Protein AF-A0A7S0IY74-F1 (afdb_monomer_lite)

Sequence (131 aa):
PPPSPPPHVLFPPRPPSPPGTPTDGAAARLLAALEGKSVPFRRLKSTAADSCTVESPAAACWEPSEVYTWEDMVAALAKMATAGVAGLTFYAGADGEQSELYGLANLAAFISQTMQETIQYDACDENNWSN

Foldseek 3Di:
DDDDDDDDDPDDPDDPDDPDDQPVQLLVLLLVVCPPDFDFQWAFDPPADPPDDPPDDCVRTIDGQPQDGPVVVSVVLSCQRHPNDPPHHQCQADDDPCSNVSNVVSSVVVVVVCSVQDRRHSDPDGDPPDD

Structure (mmCIF, N/CA/C/O backbone):
data_AF-A0A7S0IY74-F1
#
_entry.id   AF-A0A7S0IY74-F1
#
loop_
_atom_site.group_PDB
_atom_site.id
_atom_site.type_symbol
_atom_site.label_atom_id
_atom_site.label_alt_id
_atom_site.label_comp_id
_atom_site.label_asym_id
_atom_site.label_entity_id
_atom_site.label_seq_id
_atom_site.pdbx_PDB_ins_code
_atom_site.Cartn_x
_atom_site.Cartn_y
_atom_site.Cartn_z
_atom_site.occupancy
_atom_site.B_iso_or_equiv
_atom_site.auth_seq_id
_atom_site.auth_comp_id
_atom_site.auth_asym_id
_atom_site.auth_atom_id
_atom_site.pdbx_PDB_model_num
ATOM 1 N N . PRO A 1 1 ? 19.538 -41.159 47.028 1.00 54.03 1 PRO A N 1
ATOM 2 C CA . PRO A 1 1 ? 19.250 -39.708 46.905 1.00 54.03 1 PRO A CA 1
ATOM 3 C C . PRO A 1 1 ? 18.385 -39.429 45.665 1.00 54.03 1 PRO A C 1
ATOM 5 O O . PRO A 1 1 ? 18.735 -39.920 44.594 1.00 54.03 1 PRO A O 1
ATOM 8 N N . PRO A 1 2 ? 17.250 -38.719 45.792 1.00 56.03 2 PRO A N 1
ATOM 9 C CA . PRO A 1 2 ? 16.470 -38.303 44.629 1.00 56.03 2 PRO A CA 1
ATOM 10 C C . PRO A 1 2 ? 17.221 -37.210 43.841 1.00 56.03 2 PRO A C 1
ATOM 12 O O . PRO A 1 2 ? 17.995 -36.461 44.444 1.00 56.03 2 PRO A O 1
ATOM 15 N N . PRO A 1 3 ? 17.034 -37.120 42.511 1.00 61.78 3 PRO A N 1
ATOM 16 C CA . PRO A 1 3 ? 17.658 -36.079 41.700 1.00 61.78 3 PRO A CA 1
ATOM 17 C C . PRO A 1 3 ? 17.065 -34.700 42.021 1.00 61.78 3 PRO A C 1
ATOM 19 O O . PRO A 1 3 ? 15.861 -34.563 42.240 1.00 61.78 3 PRO A O 1
ATOM 22 N N . SER A 1 4 ? 17.926 -33.682 42.046 1.00 63.81 4 SER A N 1
ATOM 23 C CA . SER A 1 4 ? 17.533 -32.289 42.273 1.00 63.81 4 SER A CA 1
ATOM 24 C C . SER A 1 4 ? 16.644 -31.761 41.135 1.00 63.81 4 SER A C 1
ATOM 26 O O . SER A 1 4 ? 16.897 -32.090 39.973 1.00 63.81 4 SER A O 1
ATOM 28 N N . PRO A 1 5 ? 15.631 -30.927 41.437 1.00 69.88 5 PRO A N 1
ATOM 29 C CA . PRO A 1 5 ? 14.782 -30.319 40.418 1.00 69.88 5 PRO A CA 1
ATOM 30 C C . PRO A 1 5 ? 15.575 -29.339 39.532 1.00 69.88 5 PRO A C 1
ATOM 32 O O . PRO A 1 5 ? 16.541 -28.729 40.002 1.00 69.88 5 PRO A O 1
ATOM 35 N N . PRO A 1 6 ? 15.180 -29.172 38.256 1.00 66.56 6 PRO A N 1
ATOM 36 C CA . PRO A 1 6 ? 15.831 -28.236 37.350 1.00 66.56 6 PRO A CA 1
ATOM 37 C C . PRO A 1 6 ? 15.600 -26.782 37.799 1.00 66.56 6 PRO A C 1
ATOM 39 O O . PRO A 1 6 ? 14.567 -26.478 38.402 1.00 66.56 6 PRO A O 1
ATOM 42 N N . PRO A 1 7 ? 16.538 -25.866 37.507 1.00 65.25 7 PRO A N 1
ATOM 43 C CA . PRO A 1 7 ? 16.397 -24.460 37.861 1.00 65.25 7 PRO A CA 1
ATOM 44 C C . PRO A 1 7 ? 15.213 -23.824 37.120 1.00 65.25 7 PRO A C 1
ATOM 46 O O . PRO A 1 7 ? 15.036 -24.013 35.916 1.00 65.25 7 PRO A O 1
ATOM 49 N N . HIS A 1 8 ? 14.411 -23.043 37.845 1.00 59.47 8 HIS A N 1
ATOM 50 C CA . HIS A 1 8 ? 13.347 -22.232 37.262 1.00 59.47 8 HIS A CA 1
ATOM 51 C C . HIS A 1 8 ? 13.963 -21.162 36.356 1.00 59.47 8 HIS A C 1
ATOM 53 O O . HIS A 1 8 ? 14.597 -20.221 36.831 1.00 59.47 8 HIS A O 1
ATOM 59 N N . VAL A 1 9 ? 13.777 -21.305 35.045 1.00 63.25 9 VAL A N 1
ATOM 60 C CA . VAL A 1 9 ? 14.106 -20.254 34.083 1.00 63.25 9 VAL A CA 1
ATOM 61 C C . VAL A 1 9 ? 13.116 -19.113 34.313 1.00 63.25 9 VAL A C 1
ATOM 63 O O . VAL A 1 9 ? 11.921 -19.256 34.056 1.00 63.25 9 VAL A O 1
ATOM 66 N N . LEU A 1 10 ? 13.598 -17.995 34.855 1.00 60.81 10 LEU A N 1
ATOM 67 C CA . LEU A 1 10 ? 12.830 -16.756 34.925 1.00 60.81 10 LEU A CA 1
ATOM 68 C C . LEU A 1 10 ? 12.643 -16.260 33.491 1.00 60.81 10 LEU A C 1
ATOM 70 O O . LEU A 1 10 ? 13.571 -15.726 32.885 1.00 60.81 10 LEU A O 1
ATOM 74 N N . PHE A 1 11 ? 11.459 -16.482 32.926 1.00 60.38 11 PHE A N 1
ATOM 75 C CA . PHE A 1 11 ? 11.108 -15.877 31.649 1.00 60.38 11 PHE A CA 1
ATOM 76 C C . PHE A 1 11 ? 11.124 -14.348 31.805 1.00 60.38 11 PHE A C 1
ATOM 78 O O . PHE A 1 11 ? 10.612 -13.839 32.809 1.00 60.38 11 PHE A O 1
ATOM 85 N N . PRO A 1 12 ? 11.698 -13.603 30.844 1.00 67.12 12 PRO A N 1
ATOM 86 C CA . PRO A 1 12 ? 11.580 -12.153 30.835 1.00 67.12 12 PRO A CA 1
ATOM 87 C C . PRO A 1 12 ? 10.094 -11.758 30.817 1.00 67.12 12 PRO A C 1
ATOM 89 O O . PRO A 1 12 ? 9.268 -12.502 30.271 1.00 67.12 12 PRO A O 1
ATOM 92 N N . PRO A 1 13 ? 9.727 -10.608 31.412 1.00 57.59 13 PRO A N 1
ATOM 93 C CA . PRO A 1 13 ? 8.358 -10.124 31.356 1.00 57.59 13 PRO A CA 1
ATOM 94 C C . PRO A 1 13 ? 7.922 -10.033 29.893 1.00 57.59 13 PRO A C 1
ATOM 96 O O . PRO A 1 13 ? 8.645 -9.510 29.043 1.00 57.59 13 PRO A O 1
ATOM 99 N N . ARG A 1 14 ? 6.742 -10.592 29.606 1.00 54.41 14 ARG A N 1
ATOM 100 C CA . ARG A 1 14 ? 6.108 -10.510 28.291 1.00 54.41 14 ARG A CA 1
ATOM 101 C C . ARG A 1 14 ? 6.087 -9.031 27.859 1.00 54.41 14 ARG A C 1
ATOM 103 O O . ARG A 1 14 ? 5.721 -8.194 28.689 1.00 54.41 14 ARG A O 1
ATOM 110 N N . PRO A 1 15 ? 6.461 -8.705 26.607 1.00 63.72 15 PRO A N 1
ATOM 111 C CA . PRO A 1 15 ? 6.286 -7.361 26.068 1.00 63.72 15 PRO A CA 1
ATOM 112 C C . PRO A 1 15 ? 4.856 -6.873 26.325 1.00 63.72 15 PRO A C 1
ATOM 114 O O . PRO A 1 15 ? 3.940 -7.705 26.332 1.00 63.72 15 PRO A O 1
ATOM 117 N N . PRO A 1 16 ? 4.638 -5.565 26.545 1.00 53.97 16 PRO A N 1
ATOM 118 C CA . PRO A 1 16 ? 3.288 -5.042 26.688 1.00 53.97 16 PRO A CA 1
ATOM 119 C C . PRO A 1 16 ? 2.448 -5.507 25.498 1.00 53.97 16 PRO A C 1
ATOM 121 O O . PRO A 1 16 ? 2.877 -5.408 24.347 1.00 53.97 16 PRO A O 1
ATOM 124 N N . SER A 1 17 ? 1.275 -6.068 25.794 1.00 49.03 17 SER A N 1
ATOM 125 C CA . SER A 1 17 ? 0.297 -6.408 24.768 1.00 49.03 17 SER A CA 1
ATOM 126 C C . SER A 1 17 ? 0.054 -5.171 23.896 1.00 49.03 17 SER A C 1
ATOM 128 O O . SER A 1 17 ? -0.056 -4.072 24.454 1.00 49.03 17 SER A O 1
ATOM 130 N N . PRO A 1 18 ? -0.033 -5.318 22.561 1.00 54.75 18 PRO A N 1
ATOM 131 C CA . PRO A 1 18 ? -0.467 -4.232 21.692 1.00 54.75 18 PRO A CA 1
ATOM 132 C C . PRO A 1 18 ? -1.762 -3.606 22.237 1.00 54.75 18 PRO A C 1
ATOM 134 O O . PRO A 1 18 ? -2.570 -4.332 22.833 1.00 54.75 18 PRO A O 1
ATOM 137 N N . PRO A 1 19 ? -1.971 -2.286 22.071 1.00 55.66 19 PRO A N 1
ATOM 138 C CA . PRO A 1 19 ? -3.225 -1.643 22.446 1.00 55.66 19 PRO A CA 1
ATOM 139 C C . PRO A 1 19 ? -4.401 -2.400 21.823 1.00 55.66 19 PRO A C 1
ATOM 141 O O . PRO A 1 19 ? -4.253 -2.983 20.750 1.00 55.66 19 PRO A O 1
ATOM 144 N N . GLY A 1 20 ? -5.525 -2.421 22.544 1.00 47.25 20 GLY A N 1
ATOM 145 C CA . GLY A 1 20 ? -6.701 -3.236 22.246 1.00 47.25 20 GLY A CA 1
ATOM 146 C C . GLY A 1 20 ? -7.199 -3.152 20.804 1.00 47.25 20 GLY A C 1
ATOM 147 O O . GLY A 1 20 ? -6.823 -2.261 20.049 1.00 47.25 20 GLY A O 1
ATOM 148 N N . THR A 1 21 ? -8.047 -4.128 20.477 1.00 48.59 21 THR A N 1
ATOM 149 C CA . THR A 1 21 ? -8.848 -4.310 19.258 1.00 48.59 21 THR A CA 1
ATOM 150 C C . THR A 1 21 ? -8.933 -3.056 18.383 1.00 48.59 21 THR A C 1
ATOM 152 O O . THR A 1 21 ? -9.274 -2.003 18.933 1.00 48.59 21 THR A O 1
ATOM 155 N N . PRO A 1 22 ? -8.684 -3.148 17.056 1.00 50.19 22 PRO A N 1
ATOM 156 C CA . PRO A 1 22 ? -8.890 -2.038 16.138 1.00 50.19 22 PRO A CA 1
ATOM 157 C C . PRO A 1 22 ? -10.187 -1.340 16.488 1.00 50.19 22 PRO A C 1
ATOM 159 O O . PRO A 1 22 ? -11.256 -1.946 16.531 1.00 50.19 22 PRO A O 1
ATOM 162 N N . THR A 1 23 ? -10.072 -0.070 16.832 1.00 56.03 23 THR A N 1
ATOM 163 C CA . THR A 1 23 ? -11.251 0.759 16.891 1.00 56.03 23 THR A CA 1
ATOM 164 C C . THR A 1 23 ? -11.687 0.908 15.444 1.00 56.03 23 THR A C 1
ATOM 166 O O . THR A 1 23 ? -10.962 1.491 14.637 1.00 56.03 23 THR A O 1
ATOM 169 N N . ASP A 1 24 ? -12.826 0.308 15.091 1.00 64.19 24 ASP A N 1
ATOM 170 C CA . ASP A 1 24 ? -13.365 0.287 13.724 1.00 64.19 24 ASP A CA 1
ATOM 171 C C . ASP A 1 24 ? -13.325 1.677 13.056 1.00 64.19 24 ASP A C 1
ATOM 173 O O . ASP A 1 24 ? -13.164 1.785 11.841 1.00 64.19 24 ASP A O 1
ATOM 177 N N . GLY A 1 25 ? -13.388 2.755 13.848 1.00 86.62 25 GLY A N 1
ATOM 178 C CA . GLY A 1 25 ? -13.253 4.135 13.393 1.00 86.62 25 GLY A CA 1
ATOM 179 C C . GLY A 1 25 ? -11.909 4.475 12.737 1.00 86.62 25 GLY A C 1
ATOM 180 O O . GLY A 1 25 ? -11.905 5.074 11.661 1.00 86.62 25 GLY A O 1
ATOM 181 N N . ALA A 1 26 ? -10.767 4.121 13.333 1.00 91.06 26 ALA A N 1
ATOM 182 C CA . ALA A 1 26 ? -9.448 4.420 12.759 1.00 91.06 26 ALA A CA 1
ATOM 183 C C . ALA A 1 26 ? -9.201 3.625 11.465 1.00 91.06 26 ALA A C 1
ATOM 185 O O . ALA A 1 26 ? -8.750 4.183 10.462 1.00 91.06 26 ALA A O 1
ATOM 186 N N . ALA A 1 27 ? -9.574 2.341 11.457 1.00 92.06 27 ALA A N 1
ATOM 187 C CA . ALA A 1 27 ? -9.498 1.497 10.265 1.00 92.06 27 ALA A CA 1
ATOM 188 C C . ALA A 1 27 ? -10.388 2.034 9.130 1.00 92.06 27 ALA A C 1
ATOM 190 O O . ALA A 1 27 ? -9.930 2.159 7.994 1.00 92.06 27 ALA A O 1
ATOM 191 N N . ALA A 1 28 ? -11.632 2.423 9.433 1.00 92.38 28 ALA A N 1
ATOM 192 C CA . ALA A 1 28 ? -12.545 2.997 8.448 1.00 92.38 28 ALA A CA 1
ATOM 193 C C . ALA A 1 28 ? -12.021 4.316 7.860 1.00 92.38 28 ALA A C 1
ATOM 195 O O . ALA A 1 28 ? -12.086 4.512 6.647 1.00 92.38 28 ALA A O 1
ATOM 196 N N . ARG A 1 29 ? -11.457 5.203 8.691 1.00 93.50 29 ARG A N 1
ATOM 197 C CA . ARG A 1 29 ? -10.864 6.468 8.222 1.00 93.50 29 ARG A CA 1
ATOM 198 C C . ARG A 1 29 ? -9.650 6.237 7.329 1.00 93.50 29 ARG A C 1
ATOM 200 O O . ARG A 1 29 ? -9.528 6.913 6.312 1.00 93.50 29 ARG A O 1
ATOM 207 N N . LEU A 1 30 ? -8.792 5.270 7.663 1.00 94.94 30 LEU A N 1
ATOM 208 C CA . LEU A 1 30 ? -7.679 4.878 6.797 1.00 94.94 30 LEU A CA 1
ATOM 209 C C . LEU A 1 30 ? -8.183 4.381 5.437 1.00 94.94 30 LEU A C 1
ATOM 211 O O . LEU A 1 30 ? -7.703 4.845 4.408 1.00 94.94 30 LEU A O 1
ATOM 215 N N . LEU A 1 31 ? -9.162 3.474 5.416 1.00 94.94 31 LEU A N 1
ATOM 216 C CA . LEU A 1 31 ? -9.702 2.937 4.163 1.00 94.94 31 LEU A CA 1
ATOM 217 C C . LEU A 1 31 ? -10.381 4.021 3.317 1.00 94.94 31 LEU A C 1
ATOM 219 O O . LEU A 1 31 ? -10.134 4.089 2.115 1.00 94.94 31 LEU A O 1
ATOM 223 N N . ALA A 1 32 ? -11.142 4.922 3.941 1.00 94.56 32 ALA A N 1
ATOM 224 C CA . ALA A 1 32 ? -11.714 6.085 3.265 1.00 94.56 32 ALA A CA 1
ATOM 225 C C . ALA A 1 32 ? -10.623 7.014 2.704 1.00 94.56 32 ALA A C 1
ATOM 227 O O . ALA A 1 32 ? -10.736 7.512 1.588 1.00 94.56 32 ALA A O 1
ATOM 228 N N . ALA A 1 33 ? -9.522 7.209 3.437 1.00 94.88 33 ALA A N 1
ATOM 229 C CA . ALA A 1 33 ? -8.391 8.000 2.962 1.00 94.88 33 ALA A CA 1
ATOM 230 C C . ALA A 1 33 ? -7.663 7.358 1.769 1.00 94.88 33 ALA A C 1
ATOM 232 O O . ALA A 1 33 ? -6.942 8.065 1.069 1.00 94.88 33 ALA A O 1
ATOM 233 N N . LEU A 1 34 ? -7.824 6.055 1.524 1.00 96.12 34 LEU A N 1
ATOM 234 C CA . LEU A 1 34 ? -7.238 5.346 0.380 1.00 96.12 34 LEU A CA 1
ATOM 235 C C . LEU A 1 34 ? -8.192 5.252 -0.818 1.00 96.12 34 LEU A C 1
ATOM 237 O O . LEU A 1 34 ? -7.751 4.918 -1.919 1.00 96.12 34 LEU A O 1
ATOM 241 N N . GLU A 1 35 ? -9.473 5.569 -0.632 1.00 95.00 35 GLU A N 1
ATOM 242 C CA . GLU A 1 35 ? -10.486 5.484 -1.678 1.00 95.00 35 GLU A CA 1
ATOM 243 C C . GLU A 1 35 ? -10.131 6.376 -2.879 1.00 95.00 35 GLU A C 1
ATOM 245 O O . GLU A 1 35 ? -9.692 7.521 -2.744 1.00 95.00 35 GLU A O 1
ATOM 250 N N . GLY A 1 36 ? -10.264 5.821 -4.086 1.00 93.38 36 GLY A N 1
ATOM 251 C CA . GLY A 1 36 ? -9.927 6.509 -5.336 1.00 93.38 36 GLY A CA 1
ATOM 252 C C . GLY A 1 36 ? -8.430 6.748 -5.569 1.00 93.38 36 GLY A C 1
ATOM 253 O O . GLY A 1 36 ? -8.064 7.301 -6.608 1.00 93.38 36 GLY A O 1
ATOM 254 N N . LYS A 1 37 ? -7.542 6.336 -4.652 1.00 95.38 37 LYS A N 1
ATOM 255 C CA . LYS A 1 37 ? -6.093 6.384 -4.879 1.00 95.38 37 LYS A CA 1
ATOM 256 C C . LYS A 1 37 ? -5.642 5.164 -5.666 1.00 95.38 37 LYS A C 1
ATOM 258 O O . LYS A 1 37 ? -6.123 4.057 -5.450 1.00 95.38 37 LYS A O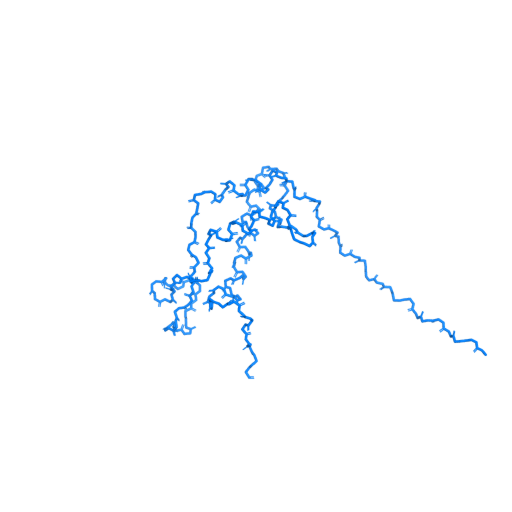 1
ATOM 263 N N . SER A 1 38 ? -4.661 5.378 -6.534 1.00 94.12 38 SER A N 1
ATOM 264 C CA . SER A 1 38 ? -3.972 4.322 -7.267 1.00 94.12 38 SER A CA 1
ATOM 265 C C . SER A 1 38 ? -2.476 4.590 -7.226 1.00 94.12 38 SER A C 1
ATOM 267 O O . SER A 1 38 ? -2.012 5.584 -7.788 1.00 94.12 38 SER A O 1
ATOM 269 N N . VAL A 1 39 ? -1.724 3.714 -6.560 1.00 91.12 39 VAL A N 1
ATOM 270 C CA . VAL A 1 39 ? -0.261 3.803 -6.472 1.00 91.12 39 VAL A CA 1
ATOM 271 C C . VAL A 1 39 ? 0.339 2.631 -7.247 1.00 91.12 39 VAL A C 1
ATOM 273 O O . VAL A 1 39 ? 0.269 1.503 -6.772 1.00 91.12 39 VAL A O 1
ATOM 276 N N . PRO A 1 40 ? 0.909 2.844 -8.445 1.00 90.75 40 PRO A N 1
ATOM 277 C CA . PRO A 1 40 ? 1.472 1.742 -9.212 1.00 90.75 40 PRO A CA 1
ATOM 278 C C . PRO A 1 40 ? 2.723 1.206 -8.513 1.00 90.75 40 PRO A C 1
ATOM 280 O O . PRO A 1 40 ? 3.723 1.921 -8.405 1.00 90.75 40 PRO A O 1
ATOM 283 N N . PHE A 1 41 ? 2.684 -0.057 -8.087 1.00 93.81 41 PHE A N 1
ATOM 284 C CA . PHE A 1 41 ? 3.895 -0.768 -7.702 1.00 93.81 41 PHE A CA 1
ATOM 285 C C . PHE A 1 41 ? 4.755 -1.031 -8.931 1.00 93.81 41 PHE A C 1
ATOM 287 O O . PHE A 1 41 ? 4.260 -1.262 -10.040 1.00 93.81 41 PHE A O 1
ATOM 294 N N . ARG A 1 42 ? 6.065 -0.931 -8.738 1.00 93.25 42 ARG A N 1
ATOM 295 C CA . ARG A 1 42 ? 7.043 -1.026 -9.811 1.00 93.25 42 ARG A CA 1
ATOM 296 C C . ARG A 1 42 ? 8.151 -1.974 -9.413 1.00 93.25 42 ARG A C 1
ATOM 298 O O . ARG A 1 42 ? 8.602 -1.924 -8.277 1.00 93.25 42 ARG A O 1
ATOM 305 N N . ARG A 1 43 ? 8.621 -2.760 -10.370 1.00 93.31 43 ARG A N 1
ATOM 306 C CA . ARG A 1 43 ? 9.806 -3.605 -10.238 1.00 93.31 43 ARG A CA 1
ATOM 307 C C . ARG A 1 43 ? 10.986 -3.006 -10.988 1.00 93.31 43 ARG A C 1
ATOM 309 O O . ARG A 1 43 ? 10.794 -2.195 -11.903 1.00 93.31 43 ARG A O 1
ATOM 316 N N . LEU A 1 44 ? 12.194 -3.407 -10.616 1.00 93.44 44 LEU A N 1
ATOM 317 C CA . LEU A 1 44 ? 13.378 -3.125 -11.415 1.00 93.44 44 LEU A CA 1
ATOM 318 C C . LEU A 1 44 ? 13.263 -3.855 -12.749 1.00 93.44 44 LEU A C 1
ATOM 320 O O . LEU A 1 44 ? 12.871 -5.020 -12.816 1.00 93.44 44 LEU A O 1
ATOM 324 N N . LYS A 1 45 ? 13.637 -3.169 -13.824 1.00 92.81 45 LYS A N 1
ATOM 325 C CA . LYS A 1 45 ? 13.802 -3.821 -15.122 1.00 92.81 45 LYS A CA 1
ATOM 326 C C . LYS A 1 45 ? 14.936 -4.834 -15.035 1.00 92.81 45 LYS A C 1
ATOM 328 O O . LYS A 1 45 ? 15.963 -4.559 -14.423 1.00 92.81 45 LYS A O 1
ATOM 333 N N . SER A 1 46 ? 14.830 -5.927 -15.781 1.00 88.69 46 SER A N 1
ATOM 334 C CA . SER A 1 46 ? 15.946 -6.870 -15.958 1.00 88.69 46 SER A CA 1
ATOM 335 C C . SER A 1 46 ? 17.198 -6.225 -16.574 1.00 88.69 46 SER A C 1
ATOM 337 O O . SER A 1 46 ? 18.301 -6.738 -16.423 1.00 88.69 46 SER A O 1
ATOM 339 N N . THR A 1 47 ? 17.035 -5.088 -17.256 1.00 90.00 47 THR A N 1
ATOM 340 C CA . THR A 1 47 ? 18.118 -4.282 -17.840 1.00 90.00 47 THR A CA 1
ATOM 341 C C . THR A 1 47 ? 18.513 -3.077 -16.982 1.00 90.00 47 THR A C 1
ATOM 343 O O . THR A 1 47 ? 19.220 -2.195 -17.474 1.00 90.00 47 THR A O 1
ATOM 346 N N . ALA A 1 48 ? 17.989 -2.954 -15.761 1.00 89.19 48 ALA A N 1
ATOM 347 C CA . ALA A 1 48 ? 18.352 -1.867 -14.860 1.00 89.19 48 ALA A CA 1
ATOM 348 C C . ALA A 1 48 ? 19.840 -1.972 -14.491 1.00 89.19 48 ALA A C 1
ATOM 350 O O . ALA A 1 48 ? 20.365 -3.063 -14.288 1.00 89.19 48 ALA A O 1
ATOM 351 N N . ALA A 1 49 ? 20.525 -0.831 -14.431 1.00 87.81 49 ALA A N 1
ATOM 352 C CA . ALA A 1 49 ? 21.906 -0.784 -13.965 1.00 87.81 49 ALA A CA 1
ATOM 353 C C . ALA A 1 49 ? 21.961 -0.861 -12.432 1.00 87.81 49 ALA A C 1
ATOM 355 O O . ALA A 1 49 ? 21.037 -0.404 -11.763 1.00 87.81 49 ALA A O 1
ATOM 356 N N . ASP A 1 50 ? 23.090 -1.307 -11.876 1.00 86.19 50 ASP A N 1
ATOM 357 C CA . ASP A 1 50 ? 23.317 -1.383 -10.420 1.00 86.19 50 ASP A CA 1
ATOM 358 C C . ASP A 1 50 ? 23.199 -0.024 -9.703 1.00 86.19 50 ASP A C 1
ATOM 360 O O . ASP A 1 50 ? 23.023 0.043 -8.490 1.00 86.19 50 ASP A O 1
ATOM 364 N N . SER A 1 51 ? 23.302 1.082 -10.446 1.00 88.88 51 SER A N 1
ATOM 365 C CA . SER A 1 51 ? 23.115 2.440 -9.926 1.00 88.88 51 SER A CA 1
ATOM 366 C C . SER A 1 51 ? 21.649 2.860 -9.797 1.00 88.88 51 SER A C 1
ATOM 368 O O . SER A 1 51 ? 21.381 3.962 -9.315 1.00 88.88 51 SER A O 1
ATOM 370 N N . CYS A 1 52 ? 20.701 2.030 -10.236 1.00 89.75 52 CYS A N 1
ATOM 371 C CA . CYS A 1 52 ? 19.281 2.294 -10.070 1.00 89.75 52 CYS A CA 1
ATOM 372 C C . CYS A 1 52 ? 18.903 2.244 -8.585 1.00 89.75 52 CYS A C 1
ATOM 374 O O . CYS A 1 52 ? 19.086 1.248 -7.893 1.00 89.75 52 CYS A O 1
ATOM 376 N N . THR A 1 53 ? 18.339 3.345 -8.108 1.00 85.56 53 THR A N 1
ATOM 377 C CA . THR A 1 53 ? 17.835 3.528 -6.745 1.00 85.56 53 THR A CA 1
ATOM 378 C C . THR A 1 53 ? 16.339 3.831 -6.763 1.00 85.56 53 THR A C 1
ATOM 380 O O . THR A 1 53 ? 15.759 4.105 -7.818 1.00 85.56 53 THR A O 1
ATOM 383 N N . VAL A 1 54 ? 15.710 3.849 -5.584 1.00 78.62 54 VAL A N 1
ATOM 384 C CA . VAL A 1 54 ? 14.294 4.229 -5.424 1.00 78.62 54 VAL A CA 1
ATOM 385 C C . VAL A 1 54 ? 13.974 5.627 -5.981 1.00 78.62 54 VAL A C 1
ATOM 387 O O . VAL A 1 54 ? 12.879 5.852 -6.483 1.00 78.62 54 VAL A O 1
ATOM 390 N N . GLU A 1 55 ? 14.954 6.534 -5.997 1.00 83.31 55 GLU A N 1
ATOM 391 C CA . GLU A 1 55 ? 14.820 7.897 -6.538 1.00 83.31 55 GLU A CA 1
ATOM 392 C C . GLU A 1 55 ? 15.060 7.975 -8.058 1.00 83.31 55 GLU A C 1
ATOM 394 O O . GLU A 1 55 ? 14.984 9.046 -8.666 1.00 83.31 55 GLU A O 1
ATOM 399 N N . SER A 1 56 ? 15.404 6.857 -8.702 1.00 88.38 56 SER A N 1
ATOM 400 C CA . SER A 1 56 ? 15.753 6.855 -10.123 1.00 88.38 56 SER A CA 1
ATOM 401 C C . SER A 1 56 ? 14.532 7.053 -11.024 1.00 88.38 56 SER A C 1
ATOM 403 O O . SER A 1 56 ? 13.443 6.562 -10.713 1.00 88.38 56 SER A O 1
ATOM 405 N N . PRO A 1 57 ? 14.692 7.709 -12.193 1.00 83.19 57 PRO A N 1
ATOM 406 C CA . PRO A 1 57 ? 13.583 7.946 -13.104 1.00 83.19 57 PRO A CA 1
ATOM 407 C C . PRO A 1 57 ? 12.871 6.649 -13.481 1.00 83.19 57 PRO A C 1
ATOM 409 O O . PRO A 1 57 ? 13.488 5.700 -13.976 1.00 83.19 57 PRO A O 1
ATOM 412 N N . ALA A 1 58 ? 11.548 6.646 -13.308 1.00 76.81 58 ALA A N 1
ATOM 413 C CA . ALA A 1 58 ? 10.719 5.470 -13.523 1.00 76.81 58 ALA A CA 1
ATOM 414 C C . ALA A 1 58 ? 10.958 4.829 -14.899 1.00 76.81 58 ALA A C 1
ATOM 416 O O . ALA A 1 58 ? 11.194 3.637 -14.981 1.00 76.81 58 ALA A O 1
ATOM 417 N N . ALA A 1 59 ? 10.995 5.612 -15.980 1.00 77.50 59 ALA A N 1
ATOM 418 C CA . ALA A 1 59 ? 11.171 5.071 -17.330 1.00 77.50 59 ALA A CA 1
ATOM 419 C C . ALA A 1 59 ? 12.534 4.390 -17.573 1.00 77.50 59 ALA A C 1
ATOM 421 O O . ALA A 1 59 ? 12.631 3.545 -18.463 1.00 77.50 59 ALA A O 1
ATOM 422 N N . ALA A 1 60 ? 13.577 4.736 -16.815 1.00 84.00 60 ALA A N 1
ATOM 423 C CA . ALA A 1 60 ? 14.923 4.202 -17.018 1.00 84.00 60 ALA A CA 1
ATOM 424 C C . ALA A 1 60 ? 15.155 2.904 -16.234 1.00 84.00 60 ALA A C 1
ATOM 426 O O . ALA A 1 60 ? 15.668 1.941 -16.795 1.00 84.00 60 ALA A O 1
ATOM 427 N N . CYS A 1 61 ? 14.729 2.868 -14.972 1.00 91.94 61 CYS A N 1
ATOM 428 C CA . CYS A 1 61 ? 15.057 1.780 -14.047 1.00 91.94 61 CYS A CA 1
ATOM 429 C C . CYS A 1 61 ? 13.878 0.857 -13.733 1.00 91.94 61 CYS A C 1
ATOM 431 O O . CYS A 1 61 ? 14.087 -0.296 -13.368 1.00 91.94 61 CYS A O 1
ATOM 433 N N . TRP A 1 62 ? 12.649 1.348 -13.887 1.00 93.69 62 TRP A N 1
ATOM 434 C CA . T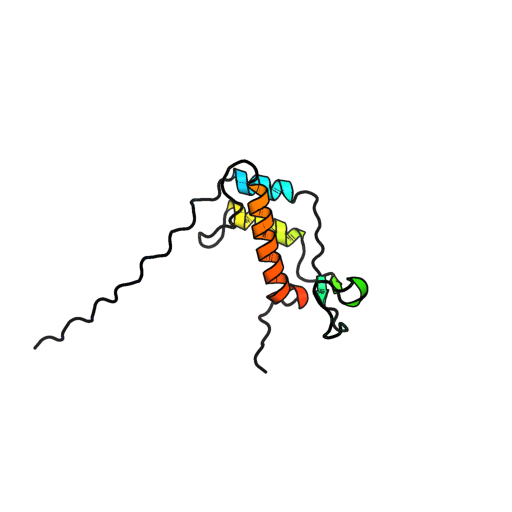RP A 1 62 ? 11.472 0.731 -13.294 1.00 93.69 62 TRP A CA 1
ATOM 435 C C . TRP A 1 62 ? 10.404 0.400 -14.342 1.00 93.69 62 TRP A C 1
ATOM 437 O O . TRP A 1 62 ? 10.185 1.125 -15.314 1.00 93.69 62 TRP A O 1
ATOM 447 N N . GLU A 1 63 ? 9.673 -0.679 -14.128 1.00 94.25 63 GLU A N 1
ATOM 448 C CA . GLU A 1 63 ? 8.492 -1.043 -14.914 1.00 94.25 63 GLU A CA 1
ATOM 449 C C . GLU A 1 63 ? 7.356 -1.474 -13.981 1.00 94.25 63 GLU A C 1
ATOM 451 O O . GLU A 1 63 ? 7.615 -1.699 -12.799 1.00 94.25 63 GLU A O 1
ATOM 456 N N . PRO A 1 64 ? 6.089 -1.490 -14.431 1.00 94.31 64 PRO A N 1
ATOM 457 C CA . PRO A 1 64 ? 4.990 -1.957 -13.590 1.00 94.31 64 PRO A CA 1
ATOM 458 C C . PRO A 1 64 ? 5.268 -3.365 -13.048 1.00 94.31 64 PRO A C 1
ATOM 460 O O . PRO A 1 64 ? 5.768 -4.213 -13.782 1.00 94.31 64 PRO A O 1
ATOM 463 N N . SER A 1 65 ? 4.962 -3.591 -11.771 1.00 94.56 65 SER A N 1
ATOM 464 C CA . SER A 1 65 ? 4.967 -4.940 -11.198 1.00 94.56 65 SER A CA 1
ATOM 465 C C . SER A 1 65 ? 3.858 -5.776 -11.844 1.00 94.56 65 SER A C 1
ATOM 467 O O . SER A 1 65 ? 2.769 -5.262 -12.116 1.00 94.56 65 SER A O 1
ATOM 469 N N . GLU A 1 66 ? 4.145 -7.049 -12.110 1.00 93.62 66 GLU A N 1
ATOM 470 C CA . GLU A 1 66 ? 3.171 -7.998 -12.663 1.00 93.62 66 GLU A CA 1
ATOM 471 C C . GLU A 1 66 ? 2.483 -8.806 -11.553 1.00 93.62 66 GLU A C 1
ATOM 473 O O . GLU A 1 66 ? 1.382 -9.317 -11.755 1.00 93.62 66 GLU A O 1
ATOM 478 N N . VAL A 1 67 ? 3.116 -8.895 -10.377 1.00 93.75 67 VAL A N 1
ATOM 479 C CA . VAL A 1 67 ? 2.640 -9.674 -9.226 1.00 93.75 67 VAL A CA 1
ATOM 480 C C . VAL A 1 67 ? 1.895 -8.811 -8.209 1.00 93.75 67 VAL A C 1
ATOM 482 O O . VAL A 1 67 ? 0.870 -9.227 -7.671 1.00 93.75 67 VAL A O 1
ATOM 485 N N . TYR A 1 68 ? 2.406 -7.617 -7.910 1.00 94.88 68 TYR A N 1
ATOM 486 C CA . TYR A 1 68 ? 1.904 -6.772 -6.833 1.00 94.88 68 TYR A CA 1
ATOM 487 C C . TYR A 1 68 ? 1.048 -5.638 -7.384 1.00 94.88 68 TYR A C 1
ATOM 489 O O . TYR A 1 68 ? 1.531 -4.759 -8.101 1.00 94.88 68 TYR A O 1
ATOM 497 N N . THR A 1 69 ? -0.222 -5.598 -6.982 1.00 95.69 69 THR A N 1
ATOM 498 C CA . THR A 1 69 ? -1.156 -4.543 -7.390 1.00 95.69 69 THR A CA 1
ATOM 499 C C . THR A 1 69 ? -1.618 -3.705 -6.199 1.00 95.69 69 THR A C 1
ATOM 501 O O . THR A 1 69 ? -1.690 -4.167 -5.057 1.00 95.69 69 THR A O 1
ATOM 504 N N . TRP A 1 70 ? -1.937 -2.435 -6.459 1.00 96.38 70 TRP A N 1
ATOM 505 C CA . TRP A 1 70 ? -2.472 -1.543 -5.429 1.00 96.38 70 TRP A CA 1
ATOM 506 C C . TRP A 1 70 ? -3.841 -1.993 -4.920 1.00 96.38 70 TRP A C 1
ATOM 508 O O . TRP A 1 70 ? -4.120 -1.893 -3.728 1.00 96.38 70 TRP A O 1
ATOM 518 N N . GLU A 1 71 ? -4.682 -2.502 -5.820 1.00 96.56 71 GLU A N 1
ATOM 519 C CA . GLU A 1 71 ? -6.013 -3.007 -5.489 1.00 96.56 71 GLU A CA 1
ATOM 520 C C . GLU A 1 71 ? -5.924 -4.163 -4.486 1.00 96.56 71 GLU A C 1
ATOM 522 O O . GLU A 1 71 ? -6.574 -4.120 -3.437 1.00 96.56 71 GLU A O 1
ATOM 527 N N . ASP A 1 72 ? -5.037 -5.129 -4.742 1.00 96.62 72 ASP A N 1
ATOM 528 C CA . ASP A 1 72 ? -4.816 -6.257 -3.836 1.00 96.62 72 ASP A CA 1
ATOM 529 C C . ASP A 1 72 ? -4.230 -5.807 -2.494 1.00 96.62 72 ASP A C 1
ATOM 531 O O . ASP A 1 72 ? -4.643 -6.305 -1.442 1.00 96.62 72 ASP A O 1
ATOM 535 N N . MET A 1 73 ? -3.322 -4.824 -2.499 1.00 96.81 73 MET A N 1
ATOM 536 C CA . MET A 1 73 ? -2.776 -4.258 -1.263 1.00 96.81 73 MET A CA 1
ATOM 537 C C . MET A 1 73 ? -3.869 -3.620 -0.398 1.00 96.81 73 MET A C 1
ATOM 539 O O . MET A 1 73 ? -3.939 -3.892 0.802 1.00 96.81 73 MET A O 1
ATOM 543 N N . VAL A 1 74 ? -4.751 -2.803 -0.982 1.00 97.38 74 VAL A N 1
ATOM 544 C CA . VAL A 1 74 ? -5.860 -2.175 -0.242 1.00 97.38 74 VAL A CA 1
ATOM 545 C C . VAL A 1 74 ? -6.851 -3.233 0.256 1.00 97.38 74 VAL A C 1
ATOM 547 O O . VAL A 1 74 ? -7.293 -3.163 1.406 1.00 97.38 74 VAL A O 1
ATOM 550 N N . ALA A 1 75 ? -7.153 -4.256 -0.550 1.00 96.94 75 ALA A N 1
ATOM 551 C CA . ALA A 1 75 ? -8.028 -5.358 -0.148 1.00 96.94 75 ALA A CA 1
ATOM 552 C C . ALA A 1 75 ? -7.446 -6.185 1.016 1.00 96.94 75 ALA A C 1
ATOM 554 O O . ALA A 1 75 ? -8.173 -6.564 1.943 1.00 96.94 75 ALA A O 1
ATOM 555 N N . ALA A 1 76 ? -6.138 -6.456 1.000 1.00 96.75 76 ALA A N 1
ATOM 556 C CA . ALA A 1 76 ? -5.440 -7.141 2.087 1.00 96.75 76 ALA A CA 1
ATOM 557 C C . ALA A 1 76 ? -5.364 -6.272 3.352 1.00 96.75 76 ALA A C 1
ATOM 559 O O . ALA A 1 76 ? -5.648 -6.758 4.452 1.00 96.75 76 ALA A O 1
ATOM 560 N N . LEU A 1 77 ? -5.056 -4.980 3.201 1.00 97.00 77 LEU A N 1
ATOM 561 C CA . LEU A 1 77 ? -5.031 -4.017 4.300 1.00 97.00 77 LEU A CA 1
ATOM 562 C C . LEU A 1 77 ? -6.391 -3.924 4.992 1.00 97.00 77 LEU A C 1
ATOM 564 O O . LEU A 1 77 ? -6.433 -3.948 6.218 1.00 97.00 77 LEU A O 1
ATOM 568 N N . ALA A 1 78 ? -7.493 -3.878 4.237 1.00 96.00 78 ALA A N 1
ATOM 569 C CA . ALA A 1 78 ? -8.839 -3.848 4.805 1.00 96.00 78 ALA A CA 1
ATOM 570 C C . ALA A 1 78 ? -9.088 -5.047 5.728 1.00 96.00 78 ALA A C 1
ATOM 572 O O . ALA A 1 78 ? -9.524 -4.867 6.862 1.00 96.00 78 ALA A O 1
ATOM 573 N N . LYS A 1 79 ? -8.730 -6.261 5.288 1.00 95.94 79 LYS A N 1
ATOM 574 C CA . LYS A 1 79 ? -8.845 -7.475 6.112 1.00 95.94 79 LYS A CA 1
ATOM 575 C C . LYS A 1 79 ? -7.961 -7.404 7.355 1.00 95.94 79 LYS A C 1
ATOM 577 O O . LYS A 1 79 ? -8.422 -7.736 8.443 1.00 95.94 79 LYS A O 1
ATOM 582 N N . MET A 1 80 ? -6.712 -6.959 7.216 1.00 96.50 80 MET A N 1
ATOM 583 C CA . MET A 1 80 ? -5.784 -6.854 8.346 1.00 96.50 80 MET A CA 1
ATOM 584 C C . MET A 1 80 ? -6.172 -5.761 9.344 1.00 96.50 80 MET A C 1
ATOM 586 O O . MET A 1 80 ? -5.914 -5.921 10.534 1.00 96.50 80 MET A O 1
ATOM 590 N N . ALA A 1 81 ? -6.777 -4.665 8.890 1.00 93.69 81 ALA A N 1
ATOM 591 C CA . ALA A 1 81 ? -7.176 -3.550 9.740 1.00 93.69 81 ALA A CA 1
ATOM 592 C C . ALA A 1 81 ? -8.484 -3.813 10.502 1.00 93.69 81 ALA A C 1
ATOM 594 O O . ALA A 1 81 ? -8.655 -3.250 11.578 1.00 93.69 81 ALA A O 1
ATOM 595 N N . THR A 1 82 ? -9.387 -4.656 9.980 1.00 91.06 82 THR A N 1
ATOM 596 C CA . THR A 1 82 ? -10.699 -4.909 10.609 1.00 91.06 82 THR A CA 1
ATOM 597 C C . THR A 1 82 ? -10.814 -6.282 11.268 1.00 91.06 82 THR A C 1
ATOM 599 O O . THR A 1 82 ? -11.286 -6.383 12.395 1.00 91.06 82 THR A O 1
ATOM 602 N N . ALA A 1 83 ? -10.378 -7.350 10.596 1.00 92.88 83 ALA A N 1
ATOM 603 C CA . ALA A 1 83 ? -10.498 -8.720 11.099 1.00 92.88 83 ALA A CA 1
ATOM 604 C C . ALA A 1 83 ? -9.179 -9.237 11.687 1.00 92.88 83 ALA A C 1
ATOM 606 O O . ALA A 1 83 ? -9.171 -9.938 12.699 1.00 92.88 83 ALA A O 1
ATOM 607 N N . GLY A 1 84 ? -8.064 -8.879 11.050 1.00 92.81 84 GLY A N 1
ATOM 608 C CA . GLY A 1 84 ? -6.747 -9.395 11.393 1.00 92.81 84 GLY A CA 1
ATOM 609 C C . GLY A 1 84 ? -6.545 -10.863 11.012 1.00 92.81 84 GLY A C 1
ATOM 610 O O . GLY A 1 84 ? -7.444 -11.558 10.534 1.00 92.81 84 GLY A O 1
ATOM 611 N N . VAL A 1 85 ? -5.325 -11.344 11.233 1.00 91.94 85 VAL A N 1
ATOM 612 C CA . VAL A 1 85 ? -4.912 -12.736 11.018 1.00 91.94 85 VAL A CA 1
ATOM 613 C C . VAL A 1 85 ? -4.108 -13.186 12.230 1.00 91.94 85 VAL A C 1
ATOM 615 O O . VAL A 1 85 ? -3.284 -12.440 12.749 1.00 91.94 85 VAL A O 1
ATOM 618 N N . ALA A 1 86 ? -4.358 -14.409 12.707 1.00 93.81 86 ALA A N 1
ATOM 619 C CA . ALA A 1 86 ? -3.673 -14.987 13.870 1.00 93.81 86 ALA A CA 1
ATOM 620 C C . ALA A 1 86 ? -3.724 -14.102 15.139 1.00 93.81 86 ALA A C 1
AT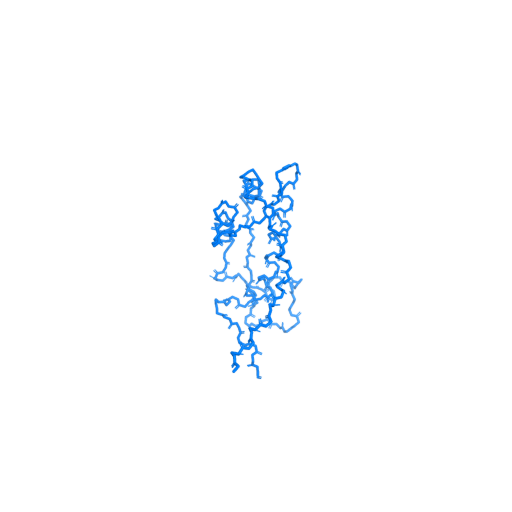OM 622 O O . ALA A 1 86 ? -2.791 -14.084 15.939 1.00 93.81 86 ALA A O 1
ATOM 623 N N . GLY A 1 87 ? -4.822 -13.360 15.324 1.00 90.00 87 GLY A N 1
ATOM 624 C CA . GLY A 1 87 ? -5.004 -12.444 16.455 1.00 90.00 87 GLY A CA 1
ATOM 625 C C . GLY A 1 87 ? -4.202 -11.142 16.356 1.00 90.00 87 GLY A C 1
ATOM 626 O O . GLY A 1 87 ? -4.149 -10.397 17.331 1.00 90.00 87 GLY A O 1
ATOM 627 N N . LEU A 1 88 ? -3.584 -10.867 15.204 1.00 93.56 88 LEU A N 1
ATOM 628 C CA . LEU A 1 88 ? -2.855 -9.636 14.921 1.00 93.56 88 LEU A CA 1
ATOM 629 C C . LEU A 1 88 ? -3.592 -8.812 13.871 1.00 93.56 88 LEU A C 1
ATOM 631 O O . LEU A 1 88 ? -4.095 -9.342 12.881 1.00 93.56 88 LEU A O 1
ATOM 635 N N . THR A 1 89 ? -3.607 -7.501 14.070 1.00 93.69 89 THR A N 1
ATOM 636 C CA . THR A 1 89 ? -4.258 -6.540 13.181 1.00 93.69 89 THR A CA 1
ATOM 637 C C . THR A 1 89 ? -3.271 -5.466 12.759 1.00 93.69 89 THR A C 1
ATOM 639 O O . THR A 1 89 ? -2.338 -5.133 13.493 1.00 93.69 89 THR A O 1
ATOM 642 N N . PHE A 1 90 ? -3.492 -4.888 11.583 1.00 94.81 90 PHE A N 1
ATOM 643 C CA . PHE A 1 90 ? -2.780 -3.688 11.177 1.00 94.81 90 PHE A CA 1
ATOM 644 C C . PHE A 1 90 ? -3.173 -2.532 12.102 1.00 94.81 90 PHE A C 1
ATOM 646 O O . PHE A 1 90 ? -4.356 -2.250 12.298 1.00 94.81 90 PHE A O 1
ATOM 653 N N . TYR A 1 91 ? -2.181 -1.855 12.675 1.00 93.75 91 TYR A N 1
ATOM 654 C CA . TYR A 1 91 ? -2.425 -0.727 13.562 1.00 93.75 91 TYR A CA 1
ATOM 655 C C . TYR A 1 91 ? -2.677 0.545 12.743 1.00 93.75 91 TYR A C 1
ATOM 657 O O . TYR A 1 91 ? -1.741 1.204 12.290 1.00 93.75 91 TYR A O 1
ATOM 665 N N . ALA A 1 92 ? -3.951 0.901 12.566 1.00 92.31 92 ALA A N 1
ATOM 666 C CA . ALA A 1 92 ? -4.371 2.109 11.850 1.00 92.31 92 ALA A CA 1
ATOM 667 C C . ALA A 1 92 ? -4.287 3.397 12.697 1.00 92.31 92 ALA A C 1
ATOM 669 O O . ALA A 1 92 ? -4.624 4.465 12.202 1.00 92.31 92 ALA A O 1
ATOM 670 N N . GLY A 1 93 ? -3.833 3.305 13.951 1.00 89.69 93 GLY A N 1
ATOM 671 C CA . GLY A 1 93 ? -3.868 4.395 14.927 1.00 89.69 93 GLY A CA 1
ATOM 672 C C . GLY A 1 93 ? -4.941 4.184 15.997 1.00 89.69 93 GLY A C 1
ATOM 673 O O . GLY A 1 93 ? -5.748 3.259 15.919 1.00 89.69 93 GLY A O 1
ATOM 674 N N . ALA A 1 94 ? -4.925 5.040 17.018 1.00 86.69 94 ALA A N 1
ATOM 675 C CA . ALA A 1 94 ? -6.001 5.117 18.000 1.00 86.69 94 ALA A CA 1
ATOM 676 C C . ALA A 1 94 ? -7.142 5.992 17.463 1.00 86.69 94 ALA A C 1
ATOM 678 O O . ALA A 1 94 ? -6.902 6.906 16.674 1.00 86.69 94 ALA A O 1
ATOM 679 N N . ASP A 1 95 ? -8.369 5.742 17.919 1.00 80.06 95 ASP A N 1
ATOM 680 C CA . ASP A 1 95 ? -9.509 6.604 17.611 1.00 80.06 95 ASP A CA 1
ATOM 681 C C . ASP A 1 95 ? -9.267 8.050 18.072 1.00 80.06 95 ASP A C 1
ATOM 683 O O . ASP A 1 95 ? -8.904 8.305 19.222 1.00 80.06 95 ASP A O 1
ATOM 687 N N . GLY A 1 96 ? -9.504 9.005 17.171 1.00 78.31 96 GLY A N 1
ATOM 688 C CA . GLY A 1 96 ? -9.322 10.429 17.436 1.00 78.31 96 GLY A CA 1
ATOM 689 C C . GLY A 1 96 ? -9.094 11.236 16.162 1.00 78.31 96 GLY A C 1
ATOM 690 O O . GLY A 1 96 ? -9.063 10.690 15.056 1.00 78.31 96 GLY A O 1
ATOM 691 N N . GLU A 1 97 ? -8.938 12.550 16.316 1.00 73.06 97 GLU A N 1
ATOM 692 C CA . GLU A 1 97 ? -8.492 13.405 15.214 1.00 73.06 97 GLU A CA 1
ATOM 693 C C . GLU A 1 97 ? -7.126 12.926 14.704 1.00 73.06 97 GLU A C 1
ATOM 695 O O . GLU A 1 97 ? -6.256 12.569 15.497 1.00 73.06 97 GLU A O 1
ATOM 700 N N . GLN A 1 98 ? -6.937 12.929 13.380 1.00 82.06 98 GLN A N 1
ATOM 701 C CA . GLN A 1 98 ? -5.690 12.542 12.706 1.00 82.06 98 GLN A CA 1
ATOM 702 C C . GLN A 1 98 ? -5.311 11.054 12.808 1.00 82.06 98 GLN A C 1
ATOM 704 O O . GLN A 1 98 ? -4.198 10.682 12.430 1.00 82.06 98 GLN A O 1
ATOM 709 N N . SER A 1 99 ? -6.215 10.181 13.268 1.00 82.88 99 SER A N 1
ATOM 710 C CA . SER A 1 99 ? -5.991 8.723 13.284 1.00 82.88 99 SER A CA 1
ATOM 711 C C . SER A 1 99 ? -5.535 8.179 11.918 1.00 82.88 99 SER A C 1
ATOM 713 O O . SER A 1 99 ? -4.605 7.380 11.840 1.00 82.88 99 SER A O 1
ATOM 715 N N . GLU A 1 100 ? -6.084 8.710 10.825 1.00 88.12 100 GLU A N 1
ATOM 716 C CA . GLU A 1 100 ? -5.727 8.366 9.452 1.00 88.12 100 GLU A CA 1
ATOM 717 C C . GLU A 1 100 ? -4.264 8.671 9.105 1.00 88.12 100 GLU A C 1
ATOM 719 O O . GLU A 1 100 ? -3.665 7.928 8.330 1.00 88.12 100 GLU A O 1
ATOM 724 N N . LEU A 1 101 ? -3.651 9.703 9.699 1.00 93.12 101 LEU A N 1
ATOM 725 C CA . LEU A 1 101 ? -2.243 10.029 9.450 1.00 93.12 101 LEU A CA 1
ATOM 726 C C . LEU A 1 101 ? -1.316 8.949 10.013 1.00 93.12 101 LEU A C 1
ATOM 728 O O . LEU A 1 101 ? -0.330 8.594 9.369 1.00 93.12 101 LEU A O 1
ATOM 732 N N . TYR A 1 102 ? -1.655 8.378 11.173 1.00 93.12 102 TYR A N 1
ATOM 733 C CA . TYR A 1 102 ? -0.915 7.250 11.742 1.00 93.12 102 TYR A CA 1
ATOM 734 C C . TYR A 1 102 ? -1.067 5.997 10.883 1.00 93.12 102 TYR A C 1
ATOM 736 O O . TYR A 1 102 ? -0.071 5.339 10.578 1.00 93.12 102 TYR A O 1
ATOM 744 N N . GLY A 1 103 ? -2.292 5.690 10.449 1.00 94.50 103 GLY A N 1
ATOM 745 C CA . GLY A 1 103 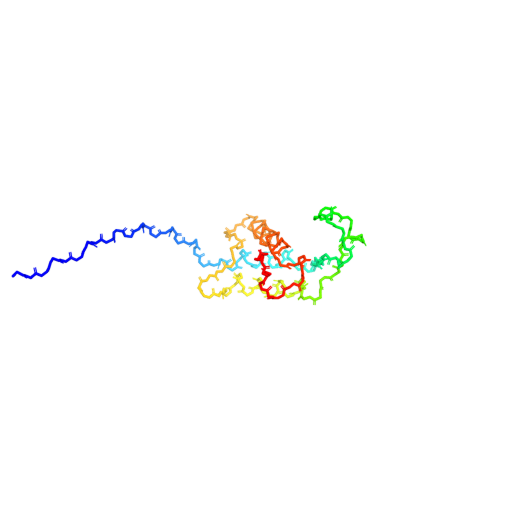? -2.545 4.572 9.544 1.00 94.50 103 GLY A CA 1
ATOM 746 C C . GLY A 1 103 ? -1.776 4.699 8.227 1.00 94.50 103 GLY A C 1
ATOM 747 O O . GLY A 1 103 ? -1.127 3.743 7.802 1.00 94.50 103 GLY A O 1
ATOM 748 N N . LEU A 1 104 ? -1.777 5.889 7.618 1.00 96.25 104 LEU A N 1
ATOM 749 C CA . LEU A 1 104 ? -1.033 6.170 6.388 1.00 96.25 104 LEU A CA 1
ATOM 750 C C . LEU A 1 104 ? 0.484 6.081 6.598 1.00 96.25 104 LEU A C 1
ATOM 752 O O . LEU A 1 104 ? 1.174 5.511 5.755 1.00 96.25 104 LEU A O 1
ATOM 756 N N . ALA A 1 105 ? 1.008 6.585 7.718 1.00 96.25 105 ALA A N 1
ATOM 757 C CA . ALA A 1 105 ? 2.431 6.482 8.040 1.00 96.25 105 ALA A CA 1
ATOM 758 C C . ALA A 1 105 ? 2.873 5.022 8.236 1.00 96.25 105 ALA A C 1
ATOM 760 O O . ALA A 1 105 ? 3.894 4.606 7.688 1.00 96.25 105 ALA A O 1
ATOM 761 N N . ASN A 1 106 ? 2.080 4.221 8.953 1.00 96.25 106 ASN A N 1
ATOM 762 C CA . ASN A 1 106 ? 2.359 2.798 9.155 1.00 96.25 106 ASN A CA 1
ATOM 763 C C . ASN A 1 106 ? 2.274 2.012 7.841 1.00 96.25 106 ASN A C 1
ATOM 765 O O . ASN A 1 106 ? 3.084 1.116 7.602 1.00 96.25 106 ASN A O 1
ATOM 769 N N . LEU A 1 107 ? 1.327 2.368 6.968 1.00 97.00 107 LEU A N 1
ATOM 770 C CA . LEU A 1 107 ? 1.185 1.757 5.651 1.00 97.00 107 LEU A CA 1
ATOM 771 C C . LEU A 1 107 ? 2.388 2.095 4.767 1.00 97.00 107 LEU A C 1
ATOM 773 O O . LEU A 1 107 ? 2.946 1.206 4.131 1.00 97.00 107 LEU A O 1
ATOM 777 N N . ALA A 1 108 ? 2.820 3.358 4.767 1.00 95.69 108 ALA A N 1
ATOM 778 C CA . ALA A 1 108 ? 4.011 3.785 4.044 1.00 95.69 108 ALA A CA 1
ATOM 779 C C . ALA A 1 108 ? 5.263 3.051 4.544 1.00 95.69 108 ALA A C 1
ATOM 781 O O . ALA A 1 108 ? 6.043 2.567 3.732 1.00 95.69 108 ALA A O 1
ATOM 782 N N . ALA A 1 109 ? 5.433 2.901 5.861 1.00 96.00 109 ALA A N 1
ATOM 783 C CA . ALA A 1 109 ? 6.553 2.154 6.433 1.00 96.00 109 ALA A CA 1
ATOM 784 C C . ALA A 1 109 ? 6.547 0.674 6.010 1.00 96.00 109 ALA A C 1
ATOM 786 O O . ALA A 1 109 ? 7.588 0.141 5.623 1.00 96.00 109 ALA A O 1
ATOM 787 N N . PHE A 1 110 ? 5.376 0.026 6.037 1.00 95.88 110 PHE A N 1
ATOM 788 C CA . PHE A 1 110 ? 5.214 -1.346 5.555 1.00 95.88 110 PHE A CA 1
ATOM 789 C C . PHE A 1 110 ? 5.578 -1.467 4.071 1.00 95.88 110 PHE A C 1
ATOM 791 O O . PHE A 1 110 ? 6.403 -2.304 3.711 1.00 95.88 110 PHE A O 1
ATOM 798 N N . ILE A 1 111 ? 5.027 -0.588 3.225 1.00 94.88 111 ILE A N 1
ATOM 799 C CA . ILE A 1 111 ? 5.286 -0.598 1.782 1.00 94.88 111 ILE A CA 1
ATOM 800 C C . ILE A 1 111 ? 6.771 -0.375 1.495 1.00 94.88 111 ILE A C 1
ATOM 802 O O . ILE A 1 111 ? 7.339 -1.125 0.708 1.00 94.88 111 ILE A O 1
ATOM 806 N N . SER A 1 112 ? 7.420 0.587 2.155 1.00 92.50 112 SER A N 1
ATOM 807 C CA . SER A 1 112 ? 8.854 0.851 1.981 1.00 92.50 112 SER A CA 1
ATOM 808 C C . SER A 1 112 ? 9.713 -0.378 2.285 1.00 92.50 112 SER A C 1
ATOM 810 O O . SER A 1 112 ? 10.623 -0.686 1.518 1.00 92.50 112 SER A O 1
ATOM 812 N N . GLN A 1 113 ? 9.398 -1.124 3.348 1.00 91.75 113 GLN A N 1
ATOM 813 C CA . GLN A 1 113 ? 10.105 -2.372 3.647 1.00 91.75 113 GLN A CA 1
ATOM 814 C C . GLN A 1 113 ? 9.828 -3.447 2.594 1.00 91.75 113 GLN A C 1
ATOM 816 O O . GLN A 1 113 ? 10.761 -4.059 2.085 1.00 91.75 113 GLN A O 1
ATOM 821 N N . THR A 1 114 ? 8.572 -3.643 2.188 1.00 92.44 114 THR A N 1
ATOM 822 C CA . THR A 1 114 ? 8.259 -4.619 1.128 1.00 92.44 114 THR A CA 1
ATOM 823 C C . THR A 1 114 ? 8.853 -4.233 -0.228 1.00 92.44 114 THR A C 1
ATOM 825 O O . THR A 1 114 ? 9.200 -5.104 -1.016 1.00 92.44 114 THR A O 1
ATOM 828 N N . MET A 1 115 ? 9.041 -2.938 -0.494 1.00 90.50 115 MET A N 1
ATOM 829 C CA . MET A 1 115 ? 9.714 -2.445 -1.692 1.00 90.50 115 MET A CA 1
ATOM 830 C C . MET A 1 115 ? 11.165 -2.922 -1.739 1.00 90.50 115 MET A C 1
ATOM 832 O O . MET A 1 115 ? 11.617 -3.415 -2.770 1.00 90.50 115 MET A O 1
ATOM 836 N N . GLN A 1 116 ? 11.863 -2.823 -0.608 1.00 87.38 116 GLN A N 1
ATOM 837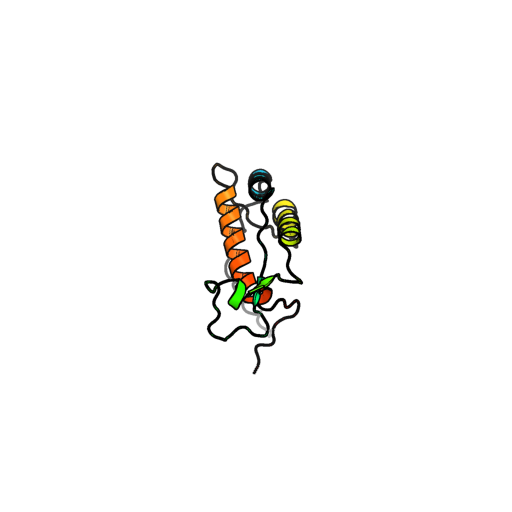 C CA . GLN A 1 116 ? 13.252 -3.249 -0.471 1.00 87.38 116 GLN A CA 1
ATOM 838 C C . GLN A 1 116 ? 13.410 -4.776 -0.523 1.00 87.38 116 GLN A C 1
ATOM 840 O O . GLN A 1 116 ? 14.358 -5.276 -1.133 1.00 87.38 116 GLN A O 1
ATOM 845 N N . GLU A 1 117 ? 12.494 -5.515 0.098 1.00 85.94 117 GLU A N 1
ATOM 846 C CA . GLU A 1 117 ? 12.638 -6.965 0.251 1.00 85.94 117 GLU A CA 1
ATOM 847 C C . GLU A 1 117 ? 12.086 -7.755 -0.944 1.00 85.94 117 GLU A C 1
ATOM 849 O O . GLU A 1 117 ? 12.687 -8.753 -1.338 1.00 85.94 117 GLU A O 1
ATOM 854 N N . THR A 1 118 ? 10.967 -7.329 -1.546 1.00 90.44 118 THR A N 1
ATOM 855 C CA . THR A 1 118 ? 10.225 -8.183 -2.495 1.00 90.44 118 THR A CA 1
ATOM 856 C C . THR A 1 118 ? 9.747 -7.474 -3.760 1.00 90.44 118 THR A C 1
ATOM 858 O O . THR A 1 118 ? 10.032 -7.950 -4.860 1.00 90.44 118 THR A O 1
ATOM 861 N N . ILE A 1 119 ? 9.057 -6.331 -3.656 1.00 92.31 119 ILE A N 1
ATOM 862 C CA . ILE A 1 119 ? 8.356 -5.721 -4.805 1.00 92.31 119 ILE A CA 1
ATOM 863 C C . ILE A 1 119 ? 9.338 -5.325 -5.914 1.00 92.31 119 ILE A C 1
ATOM 865 O O . ILE A 1 119 ? 9.033 -5.523 -7.089 1.00 92.31 119 ILE A O 1
ATOM 869 N N . GLN A 1 120 ? 10.538 -4.827 -5.579 1.00 91.44 120 GLN A N 1
ATOM 870 C CA . GLN A 1 120 ? 11.513 -4.435 -6.610 1.00 91.44 120 GLN A CA 1
ATOM 871 C C . GLN A 1 120 ? 12.001 -5.610 -7.457 1.00 91.44 120 GLN A C 1
ATOM 873 O O . GLN A 1 120 ? 12.434 -5.395 -8.586 1.00 91.44 120 GLN A O 1
ATOM 878 N N . TYR A 1 121 ? 11.917 -6.828 -6.925 1.00 89.94 121 TYR A N 1
ATOM 879 C CA . TYR A 1 121 ? 12.314 -8.056 -7.604 1.00 89.94 121 TYR A CA 1
ATOM 880 C C . TYR A 1 121 ? 11.127 -8.787 -8.237 1.00 89.94 121 TYR A C 1
ATOM 882 O O . TYR A 1 121 ? 11.340 -9.763 -8.948 1.00 89.94 121 TYR A O 1
ATOM 890 N N . ASP A 1 122 ? 9.896 -8.326 -7.980 1.00 90.06 122 ASP A N 1
ATOM 891 C CA . ASP A 1 122 ? 8.650 -8.958 -8.435 1.00 90.06 122 ASP A CA 1
ATOM 892 C C . ASP A 1 122 ? 8.583 -10.459 -8.092 1.00 90.06 122 ASP A C 1
ATOM 894 O O . ASP A 1 122 ? 8.055 -11.273 -8.846 1.00 90.06 122 ASP A O 1
ATOM 898 N N . ALA A 1 123 ? 9.176 -10.834 -6.955 1.00 84.56 123 ALA A N 1
ATOM 899 C CA . ALA A 1 123 ? 9.400 -12.220 -6.567 1.00 84.56 123 ALA A CA 1
ATOM 900 C C . ALA A 1 123 ? 8.402 -12.669 -5.491 1.00 84.56 123 ALA A C 1
ATOM 902 O O . ALA A 1 123 ? 8.270 -12.025 -4.456 1.00 84.56 123 ALA A O 1
ATOM 903 N N . CYS A 1 124 ? 7.730 -13.803 -5.718 1.00 73.56 124 CYS A N 1
ATOM 904 C CA . CYS A 1 124 ? 6.834 -14.433 -4.735 1.00 73.56 124 CYS A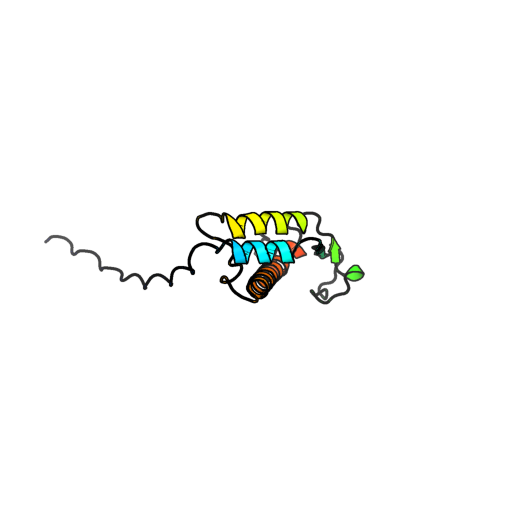 CA 1
ATOM 905 C C . CYS A 1 124 ? 7.549 -15.380 -3.761 1.00 73.56 124 CYS A C 1
ATOM 907 O O . CYS A 1 124 ? 6.977 -15.725 -2.728 1.00 73.56 124 CYS A O 1
ATOM 909 N N . ASP A 1 125 ? 8.770 -15.795 -4.099 1.00 70.19 125 ASP A N 1
ATOM 910 C CA . ASP A 1 125 ? 9.583 -16.727 -3.323 1.00 70.19 125 ASP A CA 1
ATOM 911 C C . ASP A 1 125 ? 10.763 -15.987 -2.679 1.00 70.19 125 ASP A C 1
ATOM 913 O O . ASP A 1 125 ? 11.229 -14.966 -3.187 1.00 70.19 125 ASP A O 1
ATOM 917 N N . GLU A 1 126 ? 11.237 -16.497 -1.541 1.00 62.59 126 GLU A N 1
ATOM 918 C CA . GLU A 1 126 ? 12.369 -15.926 -0.809 1.00 62.59 126 GLU A CA 1
ATOM 919 C C . GLU A 1 126 ? 13.607 -15.859 -1.713 1.00 62.59 126 GLU A C 1
ATOM 921 O O . GLU A 1 126 ? 14.075 -16.878 -2.233 1.00 62.59 126 GLU A O 1
ATOM 926 N N . ASN A 1 127 ? 14.148 -14.652 -1.905 1.00 61.84 127 ASN A N 1
ATOM 927 C CA . ASN A 1 127 ? 15.389 -14.488 -2.648 1.00 61.84 127 ASN A CA 1
ATOM 928 C C . ASN A 1 127 ? 16.513 -15.197 -1.886 1.00 61.84 127 ASN A C 1
ATOM 930 O O . ASN A 1 127 ? 16.827 -14.854 -0.749 1.00 61.84 127 ASN A O 1
ATOM 934 N N . ASN A 1 128 ? 17.149 -16.187 -2.512 1.00 67.69 128 ASN A N 1
ATOM 935 C CA . ASN A 1 128 ? 18.287 -16.855 -1.896 1.00 67.69 128 ASN A CA 1
ATOM 936 C C . ASN A 1 128 ? 19.522 -15.950 -1.981 1.00 67.69 128 ASN A C 1
ATOM 938 O O . ASN A 1 128 ? 20.187 -15.887 -3.013 1.00 67.69 128 ASN A O 1
ATOM 942 N N . TRP A 1 129 ? 19.834 -15.261 -0.884 1.00 66.69 129 TRP A N 1
ATOM 943 C CA . TRP A 1 129 ? 21.019 -14.401 -0.774 1.00 66.69 129 TRP A CA 1
ATOM 944 C C . TRP A 1 129 ? 22.312 -15.163 -0.440 1.00 66.69 129 TRP A C 1
ATOM 946 O O . TRP A 1 129 ? 23.342 -14.542 -0.172 1.00 66.69 129 TRP A O 1
ATOM 956 N N . SER A 1 130 ? 22.280 -16.499 -0.439 1.00 62.94 130 SER A N 1
ATOM 957 C CA . SER A 1 130 ? 23.478 -17.318 -0.244 1.00 62.94 130 SER A CA 1
ATOM 958 C C . SER A 1 130 ? 24.236 -17.435 -1.566 1.00 62.94 130 SER A C 1
ATOM 960 O O . SER A 1 130 ? 23.853 -18.220 -2.433 1.00 62.94 130 SER A O 1
ATOM 962 N N . ASN A 1 131 ? 25.303 -16.648 -1.699 1.00 54.38 131 ASN A N 1
ATOM 963 C CA . ASN A 1 131 ? 26.322 -16.809 -2.740 1.00 54.38 131 ASN A CA 1
ATOM 964 C C . ASN A 1 131 ? 27.397 -17.807 -2.303 1.00 54.38 131 ASN A C 1
ATOM 966 O O . ASN A 1 131 ? 27.860 -17.692 -1.143 1.00 54.38 131 ASN A O 1
#

pLDDT: mean 83.75, std 14.53, range [47.25, 97.38]

Secondary structure (DSSP, 8-state):
-PPPPPP---PPPPPPPPSSS--HHHHHHHHHHHTT-----EEE-TT--TT--TTS-HHHHEEE-SS--HHHHHHHHHHHHHT-BTTB------SSTTHHHHHHHHHHHHHHHHHHHTGGGT-SS------

Radius of gyration: 20.95 Å; chains: 1; bounding box: 40×53×65 Å

Organism: NCBI:txid127549